Protein AF-A0A7W1SUH1-F1 (afdb_monomer_lite)

Sequence (172 aa):
MPLPRGSAPAVRHAVAVSPHLDDAVFSAGATIGGLVAAGWRVRVVTCFTLSVADPSPFALSTQLDKGLPADVDYLALRRREDTAALAVLGAEPVHLPLPEAPHRGYTSAPDLFAGVHDDDRIVDDLRAALAPHLAGADVVLAPQAIGDHADHRVAVDAVAALAPEALWWRDT

Structure (mmCIF, N/CA/C/O backbone):
data_AF-A0A7W1SUH1-F1
#
_entry.id   AF-A0A7W1SUH1-F1
#
loop_
_atom_site.group_PDB
_atom_site.id
_atom_site.type_symbol
_atom_site.label_atom_id
_atom_site.label_alt_id
_atom_site.label_comp_id
_atom_site.label_asym_id
_atom_site.label_entity_id
_atom_site.label_seq_id
_atom_site.pdbx_PDB_ins_code
_atom_site.Cartn_x
_atom_site.Cartn_y
_atom_site.Cartn_z
_atom_site.occupancy
_atom_site.B_iso_or_equiv
_atom_site.auth_seq_id
_atom_site.auth_comp_id
_atom_site.auth_asym_id
_atom_site.auth_atom_id
_atom_site.pdbx_PDB_model_num
ATOM 1 N N . MET A 1 1 ? -24.800 -3.879 48.501 1.00 55.06 1 MET A N 1
ATOM 2 C CA . MET A 1 1 ? -25.068 -4.240 47.093 1.00 55.06 1 MET A CA 1
ATOM 3 C C . MET A 1 1 ? -23.838 -3.853 46.282 1.00 55.06 1 MET A C 1
ATOM 5 O O . MET A 1 1 ? -23.512 -2.672 46.297 1.00 55.06 1 MET A O 1
ATOM 9 N N . PRO A 1 2 ? -23.084 -4.790 45.685 1.00 53.59 2 PRO A N 1
ATOM 10 C CA . PRO A 1 2 ? -21.945 -4.423 44.854 1.00 53.59 2 PRO A CA 1
ATOM 11 C C . PRO A 1 2 ? -22.453 -3.852 43.525 1.00 53.59 2 PRO A C 1
ATOM 13 O O . PRO A 1 2 ? -23.371 -4.411 42.926 1.00 53.59 2 PRO A O 1
ATOM 16 N N . LEU A 1 3 ? -21.880 -2.729 43.089 1.00 48.78 3 LEU A N 1
ATOM 17 C CA . LEU A 1 3 ? -22.172 -2.140 41.782 1.00 48.78 3 LEU A CA 1
ATOM 18 C C . LEU A 1 3 ? -21.715 -3.103 40.671 1.00 48.78 3 LEU A C 1
ATOM 20 O O . LEU A 1 3 ? -20.634 -3.691 40.798 1.00 48.78 3 LEU A O 1
ATOM 24 N N . PRO A 1 4 ? -22.498 -3.274 39.592 1.00 58.03 4 PRO A N 1
ATOM 25 C CA . PRO A 1 4 ? -22.065 -4.060 38.447 1.00 58.03 4 PRO A CA 1
ATOM 26 C C . PRO A 1 4 ? -20.795 -3.430 37.871 1.00 58.03 4 PRO A C 1
ATOM 28 O O . PRO A 1 4 ? -20.752 -2.234 37.580 1.00 58.03 4 PRO A O 1
ATOM 31 N N . ARG A 1 5 ? -19.740 -4.238 37.729 1.00 58.44 5 ARG A N 1
ATOM 32 C CA . ARG A 1 5 ? -18.546 -3.840 36.984 1.00 58.44 5 ARG A CA 1
ATOM 33 C C . ARG A 1 5 ? -18.982 -3.658 35.532 1.00 58.44 5 ARG A C 1
ATOM 35 O O . ARG A 1 5 ? -19.290 -4.647 34.871 1.00 58.44 5 ARG A O 1
ATOM 42 N N . GLY A 1 6 ? -19.072 -2.412 35.069 1.00 54.72 6 GLY A N 1
ATOM 43 C CA . GLY A 1 6 ? -19.291 -2.126 33.654 1.00 54.72 6 GLY A CA 1
ATOM 44 C C . GLY A 1 6 ? -18.227 -2.845 32.828 1.00 54.72 6 GLY A C 1
ATOM 45 O O . GLY A 1 6 ? -17.054 -2.851 33.208 1.00 54.72 6 GLY A O 1
ATOM 46 N N . SER A 1 7 ? -18.637 -3.502 31.743 1.00 64.06 7 SER A N 1
ATOM 47 C CA . SER A 1 7 ? -17.701 -4.081 30.780 1.00 64.06 7 SER A CA 1
ATOM 48 C C . SER A 1 7 ? -16.744 -2.989 30.313 1.00 64.06 7 SER A C 1
ATOM 50 O O . SER A 1 7 ? -17.197 -1.893 29.974 1.00 64.06 7 SER A O 1
ATOM 52 N N . ALA A 1 8 ? -15.440 -3.273 30.291 1.00 62.19 8 ALA A N 1
ATOM 53 C CA . ALA A 1 8 ? -14.484 -2.372 29.661 1.00 62.19 8 ALA A CA 1
ATOM 54 C C . ALA A 1 8 ? -14.965 -2.061 28.228 1.00 62.19 8 ALA A C 1
ATOM 56 O O . ALA A 1 8 ? -15.485 -2.968 27.568 1.00 62.19 8 ALA A O 1
ATOM 57 N N . PRO A 1 9 ? -14.859 -0.806 27.758 1.00 65.81 9 PRO A N 1
ATOM 58 C CA . PRO A 1 9 ? -15.251 -0.476 26.395 1.00 65.81 9 PRO A CA 1
ATOM 59 C C . PRO A 1 9 ? -14.481 -1.367 25.414 1.00 65.81 9 PRO A C 1
ATOM 61 O O . PRO A 1 9 ? -13.294 -1.634 25.611 1.00 65.81 9 PRO A O 1
ATOM 64 N N . ALA A 1 10 ? -15.173 -1.855 24.381 1.00 83.00 10 ALA A N 1
ATOM 65 C CA . ALA A 1 10 ? -14.541 -2.637 23.327 1.00 83.00 10 ALA A CA 1
ATOM 66 C C . ALA A 1 10 ? -13.416 -1.811 22.685 1.00 83.00 10 ALA A C 1
ATOM 68 O O . ALA A 1 10 ? -13.592 -0.623 22.402 1.00 83.00 10 ALA A O 1
ATOM 69 N N . VAL A 1 11 ? -12.253 -2.437 22.498 1.00 90.94 11 VAL A N 1
ATOM 70 C CA . VAL A 1 11 ? -11.114 -1.804 21.829 1.00 90.94 11 VAL A CA 1
ATOM 71 C C . VAL A 1 11 ? -11.496 -1.559 20.375 1.00 90.94 11 VAL A C 1
ATOM 73 O O . VAL A 1 11 ? -11.953 -2.482 19.706 1.00 90.94 11 VAL A O 1
ATOM 76 N N . ARG A 1 12 ? -11.312 -0.322 19.910 1.00 97.44 12 ARG A N 1
ATOM 77 C CA . ARG A 1 12 ? -11.598 0.057 18.526 1.00 97.44 12 ARG A CA 1
ATOM 78 C C . ARG A 1 12 ? -10.426 -0.268 17.612 1.00 97.44 12 ARG A C 1
ATOM 80 O O . ARG A 1 12 ? -9.265 -0.180 18.028 1.00 97.44 12 ARG A O 1
ATOM 87 N N . HIS A 1 13 ? -10.737 -0.616 16.373 1.00 97.88 13 HIS A N 1
ATOM 88 C CA . HIS A 1 13 ? -9.787 -1.036 15.356 1.00 97.88 13 HIS A CA 1
ATOM 89 C C . HIS A 1 13 ? -9.799 -0.064 14.177 1.00 97.88 13 HIS A C 1
ATOM 91 O O . HIS A 1 13 ? -10.841 0.174 13.568 1.00 97.88 13 HIS A O 1
ATOM 97 N N . ALA A 1 14 ? -8.630 0.468 13.836 1.00 98.69 14 ALA A N 1
ATOM 98 C CA . ALA A 1 14 ? -8.432 1.226 12.609 1.00 98.69 14 ALA A CA 1
ATOM 99 C C . ALA A 1 14 ? -7.462 0.491 11.684 1.00 98.69 14 ALA A C 1
ATOM 101 O O . ALA A 1 14 ? -6.480 -0.100 12.143 1.00 98.69 1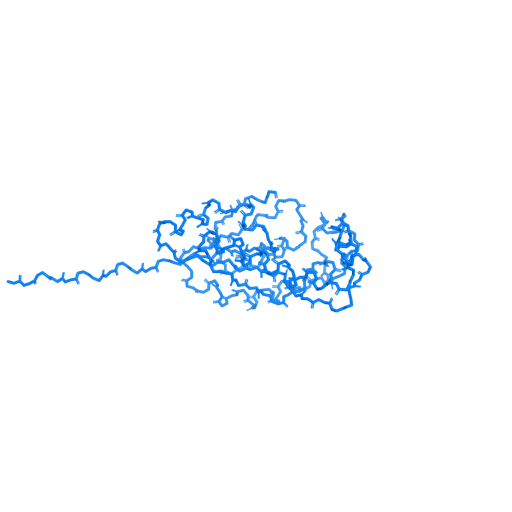4 ALA A O 1
ATOM 102 N N . VAL A 1 15 ? -7.724 0.554 10.383 1.00 98.88 15 VAL A N 1
ATOM 103 C CA . VAL A 1 15 ? -6.842 0.001 9.354 1.00 98.88 15 VAL A CA 1
ATOM 104 C C . VAL A 1 15 ? -6.475 1.104 8.376 1.00 98.88 15 VAL A C 1
ATOM 106 O O . VAL A 1 15 ? -7.357 1.695 7.764 1.00 98.88 15 VAL A O 1
ATOM 109 N N . ALA A 1 16 ? -5.186 1.389 8.231 1.00 98.88 16 ALA A N 1
ATOM 110 C CA . ALA A 1 16 ? -4.673 2.244 7.169 1.00 98.88 16 ALA A CA 1
ATOM 111 C C . ALA A 1 16 ? -4.172 1.378 6.012 1.00 98.88 16 ALA A C 1
ATOM 113 O O . ALA A 1 16 ? -3.406 0.442 6.234 1.00 98.88 16 ALA A O 1
ATOM 114 N N . VAL A 1 17 ? -4.605 1.680 4.792 1.00 98.88 17 VAL A N 1
ATOM 115 C CA . VAL A 1 17 ? -4.187 0.977 3.574 1.00 98.88 17 VAL A CA 1
ATOM 116 C C . VAL A 1 17 ? -3.124 1.812 2.876 1.00 98.88 17 VAL A C 1
ATOM 118 O O . VAL A 1 17 ? -3.423 2.883 2.361 1.00 98.88 17 VAL A O 1
ATOM 121 N N . SER A 1 18 ? -1.884 1.334 2.890 1.00 98.88 18 SER A N 1
ATOM 122 C CA . SER A 1 18 ? -0.728 2.001 2.281 1.00 98.88 18 SER A CA 1
ATOM 123 C C . SER A 1 18 ? -0.429 1.358 0.924 1.00 98.88 18 SER A C 1
ATOM 125 O O . SER A 1 18 ? -0.313 0.131 0.881 1.00 98.88 18 SER A O 1
ATOM 127 N N . PRO A 1 19 ? -0.302 2.100 -0.188 1.00 98.69 19 PRO A N 1
ATOM 128 C CA . PRO A 1 19 ? 0.189 1.525 -1.441 1.00 98.69 19 PRO A CA 1
ATOM 129 C C . PRO A 1 19 ? 1.605 0.952 -1.273 1.00 98.69 19 PRO A C 1
ATOM 131 O O . PRO A 1 19 ? 1.801 -0.257 -1.444 1.00 98.69 19 PRO A O 1
ATOM 134 N N . HIS A 1 20 ? 2.549 1.782 -0.828 1.00 98.75 20 HIS A N 1
ATOM 135 C CA . HIS A 1 20 ? 3.962 1.459 -0.641 1.00 98.75 20 HIS A CA 1
ATOM 136 C C . HIS A 1 20 ? 4.420 1.605 0.819 1.00 98.75 20 HIS A C 1
ATOM 138 O O . HIS A 1 20 ? 3.661 1.983 1.718 1.00 98.75 20 HIS A O 1
ATOM 144 N N . LEU A 1 21 ? 5.669 1.201 1.065 1.00 98.69 21 LEU A N 1
ATOM 145 C CA . LEU A 1 21 ? 6.319 1.066 2.378 1.00 98.69 21 LEU A CA 1
ATOM 146 C C . LEU A 1 21 ? 6.796 2.420 2.942 1.00 98.69 21 LEU A C 1
ATOM 148 O O . LEU A 1 21 ? 7.974 2.583 3.257 1.00 98.69 21 LEU A O 1
ATOM 152 N N . ASP A 1 22 ? 5.892 3.396 2.997 1.00 98.12 22 ASP A N 1
ATOM 153 C CA . ASP A 1 22 ? 6.137 4.785 3.419 1.00 98.12 22 ASP A CA 1
ATOM 154 C C . ASP A 1 22 ? 4.849 5.631 3.408 1.00 98.12 22 ASP A C 1
ATOM 156 O O . ASP A 1 22 ? 4.628 6.407 4.343 1.00 98.12 22 ASP A O 1
ATOM 160 N N . ASP A 1 23 ? 3.983 5.464 2.402 1.00 98.69 23 ASP A N 1
ATOM 161 C CA . ASP A 1 23 ? 2.860 6.380 2.125 1.00 98.69 23 ASP A CA 1
ATOM 162 C C . ASP A 1 23 ? 1.970 6.694 3.327 1.00 98.69 23 ASP A C 1
ATOM 164 O O . ASP A 1 23 ? 1.689 7.862 3.609 1.00 98.69 23 ASP A O 1
ATOM 168 N N . ALA A 1 24 ? 1.511 5.674 4.059 1.00 98.56 24 ALA A N 1
ATOM 169 C CA . ALA A 1 24 ? 0.642 5.880 5.214 1.00 98.56 24 ALA A CA 1
ATOM 170 C C . ALA A 1 24 ? 1.356 6.644 6.339 1.00 98.56 24 ALA A C 1
ATOM 172 O O . ALA A 1 24 ? 0.738 7.462 7.022 1.00 98.56 24 ALA A O 1
ATOM 173 N N . VAL A 1 25 ? 2.658 6.415 6.529 1.00 98.25 25 VAL A N 1
ATOM 174 C CA . VAL A 1 25 ? 3.451 7.123 7.542 1.00 98.25 25 VAL A CA 1
ATOM 175 C C . VAL A 1 25 ? 3.668 8.577 7.125 1.00 98.25 25 VAL A C 1
ATOM 177 O O . VAL A 1 25 ? 3.460 9.471 7.948 1.00 98.25 25 VAL A O 1
ATOM 180 N N . PHE A 1 26 ? 4.025 8.835 5.865 1.00 97.75 26 PHE A N 1
ATOM 181 C CA . PHE A 1 26 ? 4.253 10.193 5.360 1.00 97.75 26 PHE A CA 1
ATOM 182 C C . PHE A 1 26 ? 2.966 11.016 5.284 1.00 97.75 26 PHE A C 1
ATOM 184 O O . PHE A 1 26 ? 2.945 12.168 5.719 1.00 97.75 26 PHE A O 1
ATOM 191 N N . SER A 1 27 ? 1.873 10.401 4.837 1.00 97.94 27 SER A N 1
ATOM 192 C CA . SER A 1 27 ? 0.609 11.101 4.595 1.00 97.94 27 SER A CA 1
ATOM 193 C C . SER A 1 27 ? -0.278 11.183 5.839 1.00 97.94 27 SER A C 1
ATOM 195 O O . SER A 1 27 ? -0.966 12.180 6.067 1.00 97.94 27 SER A O 1
ATOM 197 N N . ALA A 1 28 ? -0.291 10.130 6.663 1.00 97.94 28 ALA A N 1
ATOM 198 C CA . ALA A 1 28 ? -1.246 9.962 7.758 1.00 97.94 28 ALA A CA 1
ATOM 199 C C . ALA A 1 28 ? -0.601 9.588 9.104 1.00 97.94 28 ALA A C 1
ATOM 201 O O . ALA A 1 28 ? -1.324 9.302 10.063 1.00 97.94 28 ALA A O 1
ATOM 202 N N . GLY A 1 29 ? 0.731 9.645 9.233 1.00 98.00 29 GLY A N 1
ATOM 203 C CA . GLY A 1 29 ? 1.450 9.226 10.442 1.00 98.00 29 GLY A CA 1
ATOM 204 C C . GLY A 1 29 ? 0.984 9.930 11.721 1.00 98.00 29 GLY A C 1
ATOM 205 O O . GLY A 1 29 ? 0.829 9.287 12.758 1.00 98.00 29 GLY A O 1
ATOM 206 N N . ALA A 1 30 ? 0.668 11.228 11.648 1.00 97.88 30 ALA A N 1
ATOM 207 C CA . ALA A 1 30 ? 0.121 11.975 12.785 1.00 97.88 30 ALA A CA 1
ATOM 208 C C . ALA A 1 30 ? -1.273 11.474 13.207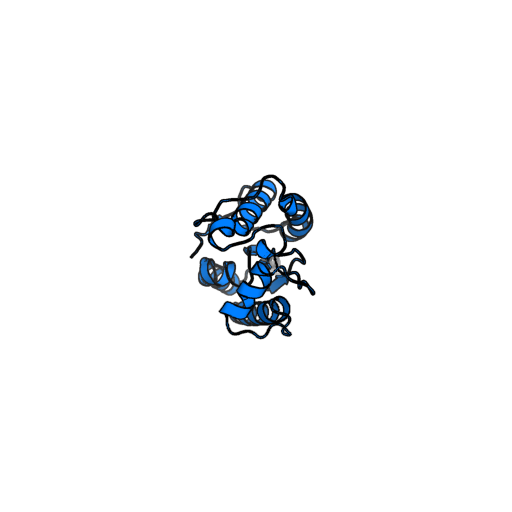 1.00 97.88 30 ALA A C 1
ATOM 210 O O . ALA A 1 30 ? -1.547 11.338 14.399 1.00 97.88 30 ALA A O 1
ATOM 211 N N . THR A 1 31 ? -2.144 11.156 12.244 1.00 98.38 31 THR A N 1
ATOM 212 C CA . THR A 1 31 ? -3.472 10.584 12.511 1.00 98.38 31 THR A CA 1
ATOM 213 C C . THR A 1 31 ? -3.350 9.173 13.087 1.00 98.38 31 THR A C 1
ATOM 215 O O . THR A 1 31 ? -4.004 8.867 14.083 1.00 98.38 31 THR A O 1
ATOM 218 N N . ILE A 1 32 ? -2.476 8.336 12.518 1.00 98.62 32 ILE A N 1
ATOM 219 C CA . ILE A 1 32 ? -2.176 6.984 13.014 1.00 98.62 32 ILE A CA 1
ATOM 220 C C . ILE A 1 32 ? -1.689 7.048 14.467 1.00 98.62 32 ILE A C 1
ATOM 222 O O . ILE A 1 32 ? -2.281 6.414 15.341 1.00 98.62 32 ILE A O 1
ATOM 226 N N . GLY A 1 33 ? -0.675 7.871 14.751 1.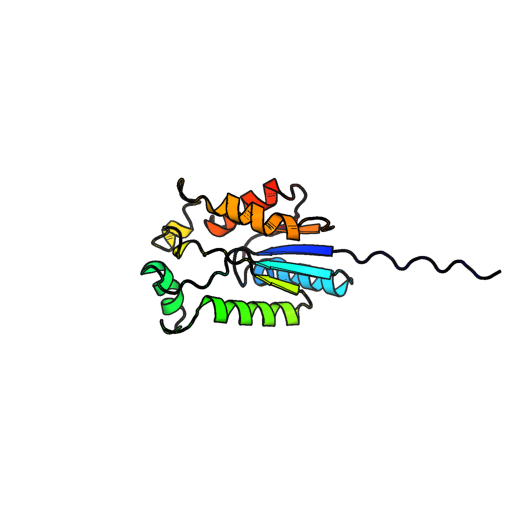00 98.56 33 GLY A N 1
ATOM 227 C CA . GLY A 1 33 ? -0.153 8.059 16.105 1.00 98.56 33 GLY A CA 1
ATOM 228 C C . GLY A 1 33 ? -1.198 8.621 17.074 1.00 98.56 33 GLY A C 1
ATOM 229 O O . GLY A 1 33 ? -1.269 8.193 18.225 1.00 98.56 33 GLY A O 1
ATOM 230 N N . GLY A 1 34 ? -2.067 9.525 16.611 1.00 98.56 34 GLY A N 1
ATOM 231 C CA . GLY A 1 34 ? -3.183 10.053 17.398 1.00 98.56 34 GLY A CA 1
ATOM 232 C C . GLY A 1 34 ? -4.215 8.986 17.781 1.00 98.56 34 GLY A C 1
ATOM 233 O O . GLY A 1 34 ? -4.663 8.952 18.928 1.00 98.56 34 GLY A O 1
ATOM 234 N N . LEU A 1 35 ? -4.561 8.081 16.859 1.00 98.50 35 LEU A N 1
ATOM 235 C CA . LEU A 1 35 ? -5.460 6.953 17.131 1.00 98.50 35 LEU A CA 1
ATOM 236 C C . LEU A 1 35 ? -4.845 5.978 18.141 1.00 98.50 35 LEU A C 1
ATOM 238 O O . LEU A 1 35 ? -5.512 5.596 19.106 1.00 98.50 35 LEU A O 1
ATOM 242 N N . VAL A 1 36 ? -3.565 5.631 17.968 1.00 98.50 36 VAL A N 1
ATOM 243 C CA . VAL A 1 36 ? -2.827 4.789 18.922 1.00 98.50 36 VAL A CA 1
ATOM 244 C C . VAL A 1 36 ? -2.803 5.435 20.310 1.00 98.50 36 VAL A C 1
ATOM 246 O O . VAL A 1 36 ? -3.155 4.790 21.298 1.00 98.50 36 VAL A O 1
ATOM 249 N N . ALA A 1 37 ? -2.477 6.728 20.401 1.00 98.25 37 ALA A N 1
ATOM 250 C CA . ALA A 1 37 ? -2.470 7.470 21.664 1.00 98.25 37 ALA A CA 1
ATOM 251 C C . ALA A 1 37 ? -3.859 7.539 22.327 1.00 98.25 37 ALA A C 1
ATOM 253 O O . ALA A 1 37 ? -3.963 7.585 23.553 1.00 98.25 37 ALA A O 1
ATOM 254 N N . ALA A 1 38 ? -4.931 7.497 21.532 1.00 97.88 38 ALA A N 1
ATOM 255 C CA . ALA A 1 38 ? -6.310 7.420 22.006 1.00 97.88 38 ALA A CA 1
ATOM 256 C C . ALA A 1 38 ? -6.758 5.993 22.397 1.00 97.88 38 ALA A C 1
ATOM 258 O O . ALA A 1 38 ? -7.924 5.794 22.741 1.00 97.88 38 ALA A O 1
ATOM 259 N N . GLY A 1 39 ? -5.864 4.999 22.356 1.00 97.62 39 GLY A N 1
ATOM 260 C CA . GLY A 1 39 ? -6.134 3.620 22.770 1.00 97.62 39 GLY A CA 1
ATOM 261 C C . GLY A 1 39 ? -6.755 2.728 21.690 1.00 97.62 39 GLY A C 1
ATOM 262 O O . GLY A 1 39 ? -7.262 1.652 22.015 1.00 97.62 39 GLY A O 1
ATOM 263 N N . TRP A 1 40 ? -6.735 3.148 20.423 1.00 98.25 40 TRP A N 1
ATOM 264 C CA . TRP A 1 40 ? -7.133 2.294 19.302 1.00 98.25 40 TRP A CA 1
ATOM 265 C C . TRP A 1 40 ? -6.020 1.299 18.976 1.00 98.25 40 TRP A C 1
ATOM 267 O O . TRP A 1 40 ? -4.838 1.611 19.116 1.00 98.25 40 TRP A O 1
ATOM 277 N N . ARG A 1 41 ? -6.383 0.115 18.471 1.00 98.31 41 ARG A N 1
ATOM 278 C CA . ARG A 1 41 ? -5.412 -0.724 17.754 1.00 98.31 41 ARG A CA 1
ATOM 279 C C . ARG A 1 41 ? -5.417 -0.305 16.299 1.00 98.31 41 ARG A C 1
ATOM 281 O O . ARG A 1 41 ? -6.464 -0.336 15.653 1.00 98.31 41 ARG A O 1
ATOM 288 N N . VAL A 1 42 ? -4.248 0.075 15.805 1.00 98.81 42 VAL A N 1
ATOM 289 C CA . VAL A 1 42 ? -4.076 0.511 14.425 1.00 98.81 42 VAL A CA 1
ATOM 290 C C . VAL A 1 42 ? -3.192 -0.484 13.700 1.00 98.81 42 VAL A C 1
ATOM 292 O O . VAL A 1 42 ? -2.107 -0.818 14.177 1.00 98.81 42 VAL A O 1
ATOM 295 N N . ARG A 1 43 ? -3.662 -0.940 12.544 1.00 98.75 43 ARG A N 1
ATOM 296 C CA . ARG A 1 43 ? -2.889 -1.742 11.603 1.00 98.75 43 ARG A CA 1
ATOM 297 C C . ARG A 1 43 ? -2.629 -0.931 10.346 1.00 98.75 43 ARG A C 1
ATOM 299 O O . ARG A 1 43 ? -3.536 -0.257 9.863 1.00 98.75 43 ARG A O 1
ATOM 306 N N . VAL A 1 44 ? -1.426 -1.031 9.804 1.00 98.94 44 VAL A N 1
ATOM 307 C CA . VAL A 1 44 ? -1.090 -0.500 8.483 1.00 98.94 44 VAL A CA 1
ATOM 308 C C . VAL A 1 44 ? -0.874 -1.681 7.551 1.00 98.94 44 VAL A C 1
ATOM 310 O O . VAL A 1 44 ? 0.024 -2.489 7.767 1.00 98.94 44 VAL A O 1
ATOM 313 N N . VAL A 1 45 ? -1.759 -1.821 6.567 1.00 98.94 45 VAL A N 1
ATOM 314 C CA . VAL A 1 45 ? -1.700 -2.867 5.545 1.00 98.94 45 VAL A CA 1
ATOM 315 C C . VAL A 1 45 ? -1.069 -2.261 4.301 1.00 98.94 45 VAL A C 1
ATOM 317 O O . VAL A 1 45 ? -1.696 -1.442 3.630 1.00 98.94 45 VAL A O 1
ATOM 320 N N . THR A 1 46 ? 0.163 -2.657 4.004 1.00 98.94 46 THR A N 1
ATOM 321 C CA . THR A 1 46 ? 0.918 -2.175 2.848 1.00 98.94 46 THR A CA 1
ATOM 322 C C . THR A 1 46 ? 0.759 -3.130 1.673 1.00 98.94 46 THR A C 1
ATOM 324 O O . THR A 1 46 ? 1.003 -4.330 1.810 1.00 98.94 46 THR A O 1
ATOM 327 N N . CYS A 1 47 ? 0.320 -2.603 0.531 1.00 98.88 47 CYS A N 1
ATOM 328 C CA . CYS A 1 47 ? -0.228 -3.379 -0.578 1.00 98.88 47 CYS A CA 1
ATOM 329 C C . CYS A 1 47 ? 0.846 -4.053 -1.432 1.00 98.88 47 CYS A C 1
ATOM 331 O O . CYS A 1 47 ? 0.752 -5.250 -1.699 1.00 98.88 47 CYS A O 1
ATOM 333 N N . PHE A 1 48 ? 1.858 -3.302 -1.862 1.00 98.81 48 PHE A N 1
ATOM 334 C CA . PHE A 1 48 ? 2.821 -3.768 -2.857 1.00 98.81 48 PHE A CA 1
ATOM 335 C C . PHE A 1 48 ? 4.198 -3.944 -2.223 1.00 98.81 48 PHE A C 1
ATOM 337 O O . PHE A 1 48 ? 4.980 -3.004 -2.118 1.00 98.81 48 PHE A O 1
ATOM 344 N N . THR A 1 49 ? 4.477 -5.152 -1.726 1.00 98.75 49 THR A N 1
ATOM 345 C CA . THR A 1 49 ? 5.698 -5.430 -0.952 1.00 98.75 49 THR A CA 1
ATOM 346 C C . THR A 1 49 ? 6.477 -6.658 -1.418 1.00 98.75 49 THR A C 1
ATOM 348 O O . THR A 1 49 ? 7.423 -7.058 -0.742 1.00 98.75 49 THR A O 1
ATOM 351 N N . LEU A 1 50 ? 6.104 -7.292 -2.533 1.00 98.44 50 LEU A N 1
ATOM 352 C CA . LEU A 1 50 ? 6.736 -8.531 -2.997 1.00 98.44 50 LEU A CA 1
ATOM 353 C C . LEU A 1 50 ? 8.192 -8.316 -3.439 1.00 98.44 50 LEU A C 1
ATOM 355 O O . LEU A 1 50 ? 8.474 -7.481 -4.291 1.00 98.44 50 LEU A O 1
ATOM 359 N N . SER A 1 51 ? 9.105 -9.143 -2.926 1.00 97.69 51 SER A N 1
ATOM 360 C CA . SER A 1 51 ? 10.473 -9.241 -3.448 1.00 97.69 51 SER A CA 1
ATOM 361 C C . SER A 1 51 ? 10.485 -10.032 -4.765 1.00 97.69 51 SER A C 1
ATOM 363 O O . SER A 1 51 ? 9.996 -11.162 -4.810 1.00 97.69 51 SER A O 1
ATOM 365 N N . VAL A 1 52 ? 11.066 -9.462 -5.824 1.00 95.69 52 VAL A N 1
ATOM 366 C CA . VAL A 1 52 ? 11.165 -10.074 -7.162 1.00 95.69 52 VAL A CA 1
ATOM 367 C C . VAL A 1 52 ? 12.639 -10.305 -7.500 1.00 95.69 52 VAL A C 1
ATOM 369 O O . VAL A 1 52 ? 13.410 -9.353 -7.545 1.00 95.69 52 VAL A O 1
ATOM 372 N N . ALA A 1 53 ? 13.031 -11.566 -7.719 1.00 90.50 53 ALA A N 1
ATOM 373 C CA . ALA A 1 53 ? 14.436 -11.967 -7.873 1.00 90.50 53 ALA A CA 1
ATOM 374 C C . ALA A 1 53 ? 15.104 -11.445 -9.161 1.00 90.50 53 ALA A C 1
ATOM 376 O O . ALA A 1 53 ? 16.301 -11.180 -9.153 1.00 90.50 53 ALA A O 1
ATOM 377 N N . ASP A 1 54 ? 14.323 -11.248 -10.227 1.00 90.56 54 ASP A N 1
ATOM 378 C CA . ASP A 1 54 ? 14.802 -10.796 -11.536 1.00 90.56 54 ASP A CA 1
ATOM 379 C C . ASP A 1 54 ? 14.005 -9.555 -11.987 1.00 90.56 54 ASP A C 1
ATOM 381 O O . ASP A 1 54 ? 13.057 -9.666 -12.773 1.00 90.56 54 ASP A O 1
ATOM 385 N N . PRO A 1 55 ? 14.311 -8.361 -11.444 1.00 93.94 55 PRO A N 1
ATOM 386 C CA . PRO A 1 55 ? 13.605 -7.137 -11.802 1.00 93.94 55 PRO A CA 1
ATOM 387 C C . PRO A 1 55 ? 13.799 -6.768 -13.280 1.00 93.94 55 PRO A C 1
ATOM 389 O O . PRO A 1 55 ? 14.868 -6.962 -13.863 1.00 93.94 55 PRO A O 1
ATOM 392 N N . SER A 1 56 ? 12.773 -6.152 -13.876 1.00 92.94 56 SER A N 1
ATOM 393 C CA . SER A 1 56 ? 12.908 -5.474 -15.171 1.00 92.94 56 SER A CA 1
ATOM 394 C C . SER A 1 56 ? 13.980 -4.370 -15.085 1.00 92.94 56 SER A C 1
ATOM 396 O O . SER A 1 56 ? 14.251 -3.872 -13.989 1.00 92.94 56 SER A O 1
ATOM 398 N N . PRO A 1 57 ? 14.579 -3.921 -16.207 1.00 95.69 57 PRO A N 1
ATOM 399 C CA . PRO A 1 57 ? 15.576 -2.850 -16.169 1.00 95.69 57 PRO A CA 1
ATOM 400 C C . PRO A 1 57 ? 15.088 -1.580 -15.464 1.00 95.69 57 PRO A C 1
ATOM 402 O O . PRO A 1 57 ? 15.851 -0.964 -14.724 1.00 95.69 57 PRO A O 1
ATOM 405 N N . PHE A 1 58 ? 13.816 -1.216 -15.654 1.00 97.25 58 PHE A N 1
ATOM 406 C CA . PHE A 1 58 ? 13.222 -0.072 -14.967 1.00 97.25 58 PHE A CA 1
ATOM 407 C C . PHE A 1 58 ? 12.986 -0.350 -13.478 1.00 97.25 58 PHE A C 1
ATOM 409 O O . PHE A 1 58 ? 13.356 0.471 -12.646 1.00 97.25 58 PHE A O 1
ATOM 416 N N . ALA A 1 59 ? 12.453 -1.520 -13.109 1.00 96.44 59 ALA A N 1
ATOM 417 C CA . ALA A 1 59 ? 12.316 -1.885 -11.698 1.00 96.44 59 ALA A CA 1
ATOM 418 C C . ALA A 1 59 ? 13.667 -1.848 -10.970 1.00 96.44 59 ALA A C 1
ATOM 420 O O . ALA A 1 59 ? 13.775 -1.254 -9.898 1.00 96.44 59 ALA A O 1
ATOM 421 N N . LEU A 1 60 ? 14.717 -2.393 -11.591 1.00 96.94 60 LEU A N 1
ATOM 422 C CA . LEU A 1 60 ? 16.070 -2.356 -11.049 1.00 96.94 60 LEU A CA 1
ATOM 423 C C . LEU A 1 60 ? 16.599 -0.921 -10.942 1.00 96.94 60 LEU A C 1
ATOM 425 O O . LEU A 1 60 ? 17.231 -0.583 -9.942 1.00 96.94 60 LEU A O 1
ATOM 429 N N . SER A 1 61 ? 16.331 -0.057 -11.929 1.00 96.88 61 SER A N 1
ATOM 430 C CA . SER A 1 61 ? 16.782 1.336 -11.860 1.00 96.88 61 SER A CA 1
ATOM 431 C C . SER A 1 61 ? 16.179 2.063 -10.658 1.00 96.88 61 SER A C 1
ATOM 433 O O . SER A 1 61 ? 16.896 2.804 -9.996 1.00 96.88 61 SER A O 1
ATOM 435 N N . THR A 1 62 ? 14.923 1.775 -10.279 1.00 94.31 62 THR A N 1
ATOM 436 C CA . THR A 1 62 ? 14.310 2.390 -9.085 1.00 94.31 62 THR A CA 1
ATOM 437 C C . THR A 1 62 ? 15.088 2.117 -7.792 1.00 94.31 62 THR A C 1
ATOM 439 O O . THR A 1 62 ? 15.078 2.954 -6.888 1.00 94.31 62 THR A O 1
ATOM 442 N N . GLN A 1 63 ? 15.765 0.972 -7.693 1.00 95.69 63 GLN A N 1
ATOM 443 C CA . GLN A 1 63 ? 16.636 0.606 -6.577 1.00 95.69 63 GLN A CA 1
ATOM 444 C C . GLN A 1 63 ? 18.018 1.260 -6.715 1.00 95.69 63 GLN A C 1
ATOM 446 O O . GLN A 1 63 ? 18.511 1.872 -5.764 1.00 95.69 63 GLN A O 1
ATOM 451 N N . LEU A 1 64 ? 18.626 1.172 -7.901 1.00 96.88 64 LEU A N 1
ATOM 452 C CA . LEU A 1 64 ? 19.960 1.720 -8.174 1.00 96.88 64 LEU A CA 1
ATOM 453 C C . LEU A 1 64 ? 20.014 3.244 -8.002 1.00 96.88 64 LEU A C 1
ATOM 455 O O . LEU A 1 64 ? 20.973 3.757 -7.426 1.00 96.88 64 LEU A O 1
ATOM 459 N N . ASP A 1 65 ? 18.971 3.962 -8.424 1.00 96.12 65 ASP A N 1
ATOM 460 C CA . ASP A 1 65 ? 18.863 5.422 -8.303 1.00 96.12 65 ASP A CA 1
ATOM 461 C C . ASP A 1 65 ? 18.840 5.883 -6.834 1.00 96.12 65 ASP A C 1
ATOM 463 O O . ASP A 1 65 ? 19.203 7.017 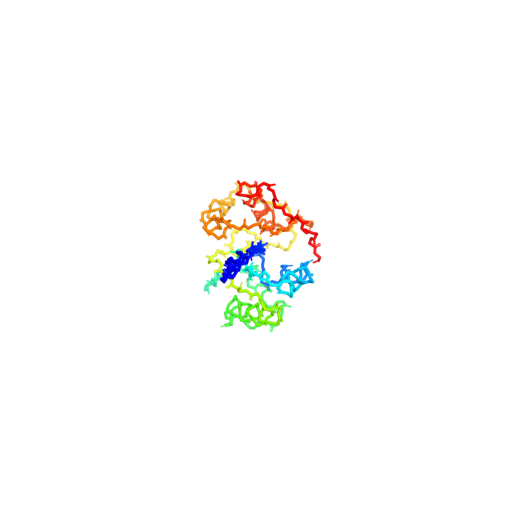-6.521 1.00 96.12 65 ASP A O 1
ATOM 467 N N . LYS A 1 66 ? 18.474 4.983 -5.909 1.00 93.31 66 LYS A N 1
ATOM 468 C CA . LYS A 1 66 ? 18.522 5.199 -4.453 1.00 93.31 66 LYS A CA 1
ATOM 469 C C . LYS A 1 66 ? 19.881 4.834 -3.842 1.00 93.31 66 LYS A C 1
ATOM 471 O O . LYS A 1 66 ? 20.032 4.841 -2.623 1.00 93.31 66 LYS A O 1
ATOM 476 N N . GLY A 1 67 ? 20.872 4.502 -4.670 1.00 96.25 67 GLY A N 1
ATOM 477 C CA . GLY A 1 67 ? 22.212 4.100 -4.243 1.00 96.25 67 GLY A CA 1
ATOM 478 C C . GLY A 1 67 ? 22.283 2.688 -3.659 1.00 96.25 67 GLY A C 1
ATOM 479 O O . GLY A 1 67 ? 23.274 2.354 -3.008 1.00 96.25 67 GLY A O 1
ATOM 480 N N . LEU A 1 68 ? 21.254 1.861 -3.866 1.00 96.25 68 LEU A N 1
ATOM 481 C CA . LEU A 1 68 ? 21.220 0.488 -3.372 1.00 96.25 68 LEU A CA 1
ATOM 482 C C . LEU A 1 68 ? 21.810 -0.473 -4.418 1.00 96.25 68 LEU A C 1
ATOM 484 O O . LEU A 1 68 ? 21.360 -0.463 -5.562 1.00 96.25 68 LEU A O 1
ATOM 488 N N . PRO A 1 69 ? 22.790 -1.320 -4.054 1.00 96.00 69 PRO A N 1
ATOM 489 C CA . PRO A 1 69 ? 23.359 -2.324 -4.956 1.00 96.00 69 PRO A CA 1
ATOM 490 C C . PRO A 1 69 ? 22.320 -3.333 -5.453 1.00 96.00 69 PRO A C 1
ATOM 492 O O . PRO A 1 69 ? 21.412 -3.679 -4.706 1.00 96.00 69 PRO A O 1
ATOM 495 N N . ALA A 1 70 ? 22.478 -3.841 -6.680 1.00 94.88 70 ALA A N 1
ATOM 496 C CA . ALA A 1 70 ? 21.528 -4.758 -7.328 1.00 94.88 70 ALA A CA 1
ATOM 497 C C . ALA A 1 70 ? 21.332 -6.108 -6.607 1.00 94.88 70 ALA A C 1
ATOM 499 O O . ALA A 1 70 ? 20.311 -6.756 -6.794 1.00 94.88 70 ALA A O 1
ATOM 500 N N . ASP A 1 71 ? 22.303 -6.545 -5.805 1.00 94.56 71 ASP A N 1
ATOM 501 C CA . ASP A 1 71 ? 22.260 -7.798 -5.042 1.00 94.56 71 ASP A CA 1
ATOM 502 C C . ASP A 1 71 ? 21.490 -7.678 -3.715 1.00 94.56 71 ASP A C 1
ATOM 504 O O . ASP A 1 71 ? 21.267 -8.676 -3.026 1.00 94.56 71 ASP A O 1
ATOM 508 N N . VAL A 1 72 ? 21.055 -6.469 -3.350 1.00 95.19 72 VAL A N 1
ATOM 509 C CA . VAL A 1 72 ? 20.192 -6.239 -2.191 1.00 95.19 72 VAL A CA 1
ATOM 510 C C . VAL A 1 72 ? 18.745 -6.573 -2.544 1.00 95.19 72 VAL A C 1
ATOM 512 O O . VAL A 1 72 ? 18.199 -6.065 -3.520 1.00 95.19 72 VAL A O 1
ATOM 515 N N . ASP A 1 73 ? 18.081 -7.351 -1.685 1.00 96.31 73 ASP A N 1
ATOM 516 C CA . ASP A 1 73 ? 16.621 -7.475 -1.700 1.00 96.31 73 ASP A CA 1
ATOM 517 C C . ASP A 1 73 ? 15.997 -6.150 -1.232 1.00 96.31 73 ASP A C 1
ATOM 519 O O . ASP A 1 73 ? 15.845 -5.882 -0.033 1.00 96.31 73 ASP A O 1
ATOM 523 N N . TYR A 1 74 ? 15.691 -5.297 -2.208 1.00 95.62 74 TYR A N 1
ATOM 524 C CA . TYR A 1 74 ? 15.192 -3.943 -2.000 1.00 95.62 74 TYR A CA 1
ATOM 525 C C . TYR A 1 74 ? 13.907 -3.902 -1.174 1.00 95.62 74 TYR A C 1
ATOM 527 O O . TYR A 1 74 ? 13.804 -3.120 -0.225 1.00 95.62 74 TYR A O 1
ATOM 535 N N . LEU A 1 75 ? 12.954 -4.790 -1.463 1.00 97.69 75 LEU A N 1
ATOM 536 C CA . LEU A 1 75 ? 11.693 -4.826 -0.730 1.00 97.69 75 LEU A CA 1
ATOM 537 C C . LEU A 1 75 ? 11.878 -5.415 0.674 1.00 97.69 75 LEU A C 1
ATOM 539 O O . LEU A 1 75 ? 11.237 -4.941 1.609 1.00 97.69 75 LEU A O 1
ATOM 543 N N . ALA A 1 76 ? 12.789 -6.372 0.889 1.00 98.19 76 ALA A N 1
ATOM 544 C CA . ALA A 1 76 ? 13.110 -6.820 2.248 1.00 98.19 76 ALA A CA 1
ATOM 545 C C . ALA A 1 76 ? 13.745 -5.717 3.099 1.00 98.19 76 ALA A C 1
ATOM 547 O O . ALA A 1 76 ? 13.471 -5.637 4.300 1.00 98.19 76 ALA A O 1
ATOM 548 N N . LEU A 1 77 ? 14.581 -4.862 2.504 1.00 97.88 77 LEU A N 1
ATOM 549 C CA . LEU A 1 77 ? 15.095 -3.680 3.187 1.00 97.88 77 LEU A CA 1
ATOM 550 C C . LEU A 1 77 ? 13.948 -2.741 3.583 1.00 97.88 77 LEU A C 1
ATOM 552 O O . LEU A 1 77 ? 13.799 -2.469 4.774 1.00 97.88 77 LEU A O 1
ATOM 556 N N . ARG A 1 78 ? 13.091 -2.353 2.632 1.00 98.38 78 ARG A N 1
ATOM 557 C CA . ARG A 1 78 ? 11.967 -1.438 2.895 1.00 98.38 78 ARG A CA 1
ATOM 558 C C . ARG A 1 78 ? 10.946 -1.994 3.889 1.00 98.38 78 ARG A C 1
ATOM 560 O O . ARG A 1 78 ? 10.455 -1.255 4.731 1.00 98.38 78 ARG A O 1
ATOM 567 N N . ARG A 1 79 ? 10.669 -3.306 3.889 1.00 98.81 79 ARG A N 1
ATOM 568 C CA . ARG A 1 79 ? 9.791 -3.937 4.900 1.00 98.81 79 ARG A CA 1
ATOM 569 C C . ARG A 1 79 ? 10.353 -3.800 6.317 1.00 98.81 79 ARG A C 1
ATOM 571 O O . ARG A 1 79 ? 9.590 -3.629 7.269 1.00 98.81 79 ARG A O 1
ATOM 578 N N . ARG A 1 80 ? 11.682 -3.864 6.482 1.00 98.75 80 ARG A N 1
ATOM 579 C CA . ARG A 1 80 ? 12.332 -3.622 7.784 1.00 98.75 80 ARG A CA 1
ATOM 580 C C . ARG A 1 80 ? 12.233 -2.155 8.196 1.00 98.75 80 ARG A C 1
ATOM 582 O O . ARG A 1 80 ? 11.993 -1.893 9.371 1.00 98.75 80 ARG A O 1
ATOM 589 N N . GLU A 1 81 ? 12.399 -1.232 7.253 1.00 98.62 81 GLU A N 1
ATOM 590 C CA . GLU A 1 81 ? 12.240 0.209 7.493 1.00 98.62 81 GLU A CA 1
ATOM 591 C C . GLU A 1 81 ? 10.808 0.546 7.924 1.00 98.62 81 GLU A C 1
ATOM 593 O O . GLU A 1 81 ? 10.622 1.165 8.969 1.00 98.62 81 GLU A O 1
ATOM 598 N N . ASP A 1 82 ? 9.805 0.047 7.201 1.00 98.88 82 ASP A N 1
ATOM 599 C CA . ASP A 1 82 ? 8.384 0.215 7.524 1.00 98.88 82 ASP A CA 1
ATOM 600 C C . ASP A 1 82 ? 8.032 -0.374 8.899 1.00 98.88 82 ASP A C 1
ATOM 602 O O . ASP A 1 82 ? 7.429 0.297 9.736 1.00 98.88 82 ASP A O 1
ATOM 606 N N . THR A 1 83 ? 8.513 -1.587 9.200 1.00 98.88 83 THR A N 1
ATOM 607 C CA . THR A 1 83 ? 8.340 -2.204 10.529 1.00 98.88 83 THR A CA 1
ATOM 608 C C . THR A 1 83 ? 8.913 -1.317 11.636 1.00 98.88 83 THR A C 1
ATOM 610 O O . THR A 1 83 ? 8.287 -1.145 12.683 1.00 98.88 83 THR A O 1
ATOM 613 N N . ALA A 1 84 ? 10.102 -0.746 11.424 1.00 98.81 84 ALA A N 1
ATOM 614 C CA . ALA A 1 84 ? 10.734 0.140 12.394 1.00 98.81 84 ALA A CA 1
ATOM 615 C C . ALA A 1 84 ? 9.965 1.463 12.547 1.00 98.81 84 ALA A C 1
ATOM 617 O O . ALA A 1 84 ? 9.755 1.914 13.672 1.00 98.81 84 ALA A O 1
ATOM 618 N N . ALA A 1 85 ? 9.505 2.060 11.445 1.00 98.69 85 ALA A N 1
ATOM 619 C CA . ALA A 1 85 ? 8.721 3.292 11.460 1.00 98.69 85 ALA A CA 1
ATOM 620 C C . ALA A 1 85 ? 7.377 3.107 12.184 1.00 98.69 85 ALA A C 1
ATOM 622 O O . ALA A 1 85 ? 7.013 3.905 13.050 1.00 98.69 85 ALA A O 1
ATOM 623 N N . LEU A 1 86 ? 6.661 2.019 11.901 1.00 98.81 86 LEU A N 1
ATOM 624 C CA . LEU A 1 86 ? 5.372 1.724 12.527 1.00 98.81 86 LEU A CA 1
ATOM 625 C C . LEU A 1 86 ? 5.507 1.339 14.001 1.00 98.81 86 LEU A C 1
ATOM 627 O O . LEU A 1 86 ? 4.645 1.704 14.804 1.00 98.81 86 LEU A O 1
ATOM 631 N N . ALA A 1 87 ? 6.621 0.712 14.390 1.00 98.69 87 ALA A N 1
ATOM 632 C CA . ALA A 1 87 ? 6.938 0.483 15.795 1.00 98.69 87 ALA A CA 1
ATOM 633 C C . ALA A 1 87 ? 7.072 1.799 16.583 1.00 98.69 87 ALA A C 1
ATOM 635 O O . ALA A 1 87 ? 6.622 1.862 17.727 1.00 98.69 87 ALA A O 1
ATOM 636 N N . VAL A 1 88 ? 7.619 2.865 15.979 1.00 98.50 88 VAL A N 1
ATOM 637 C CA . VAL A 1 88 ? 7.675 4.202 16.605 1.00 98.50 88 VAL A CA 1
ATOM 638 C C . VAL A 1 88 ? 6.273 4.779 16.819 1.00 98.50 88 VAL A C 1
ATOM 640 O O . VAL A 1 88 ? 6.021 5.405 17.847 1.00 98.50 88 VAL A O 1
ATOM 643 N N . LEU A 1 89 ? 5.347 4.546 15.884 1.00 98.31 89 LEU A N 1
ATOM 644 C CA . LEU A 1 89 ? 3.956 5.003 15.989 1.00 98.31 89 LEU A CA 1
ATOM 645 C C . LEU A 1 89 ? 3.081 4.119 16.894 1.00 98.31 89 LEU A C 1
ATOM 647 O O . LEU A 1 89 ? 1.973 4.523 17.241 1.00 98.31 89 LEU A O 1
ATOM 651 N N . GLY A 1 90 ? 3.553 2.927 17.270 1.00 98.56 90 GLY A N 1
ATOM 652 C CA . GLY A 1 90 ? 2.774 1.927 18.006 1.00 98.56 90 GLY A CA 1
ATOM 653 C C . GLY A 1 90 ? 1.691 1.239 17.164 1.00 98.56 90 GLY A C 1
ATOM 654 O O . GLY A 1 90 ? 0.703 0.759 17.720 1.00 98.56 90 GLY A O 1
ATOM 655 N N . ALA A 1 91 ? 1.864 1.200 15.839 1.00 98.69 91 ALA A N 1
ATOM 656 C CA . ALA A 1 91 ? 0.965 0.535 14.897 1.00 98.69 91 ALA A CA 1
ATOM 657 C C . ALA A 1 91 ? 1.521 -0.829 14.442 1.00 98.69 91 ALA A C 1
ATOM 659 O O . ALA A 1 91 ? 2.730 -1.056 14.438 1.00 98.69 91 ALA A O 1
ATOM 660 N N . GLU A 1 92 ? 0.633 -1.749 14.059 1.00 98.69 92 GLU A N 1
ATOM 661 C CA . GLU A 1 92 ? 0.990 -3.088 13.568 1.00 98.69 92 GLU A CA 1
ATOM 662 C C . GLU A 1 92 ? 1.221 -3.072 12.042 1.00 98.69 92 GLU A C 1
ATOM 664 O O . GLU A 1 92 ? 0.283 -2.736 11.312 1.00 98.69 92 GLU A O 1
ATOM 669 N N . PRO A 1 93 ? 2.406 -3.466 11.535 1.00 98.81 93 PRO A N 1
ATOM 670 C CA . PRO A 1 93 ? 2.634 -3.639 10.103 1.00 98.81 93 PRO A CA 1
ATOM 671 C C . PRO A 1 93 ? 2.010 -4.938 9.579 1.00 98.81 93 PRO A C 1
ATOM 673 O O . PRO A 1 93 ? 2.156 -6.003 10.181 1.00 98.81 93 PRO A O 1
ATOM 676 N N . VAL A 1 94 ? 1.388 -4.870 8.404 1.00 98.88 94 VAL A N 1
ATOM 677 C CA . VAL A 1 94 ? 1.011 -6.029 7.587 1.00 98.88 94 VAL A CA 1
ATOM 678 C C . VAL A 1 94 ? 1.466 -5.788 6.155 1.00 98.88 94 VAL A C 1
ATOM 680 O O . VAL A 1 94 ? 1.082 -4.804 5.535 1.00 98.88 94 VAL A O 1
ATOM 683 N N . HIS A 1 95 ? 2.268 -6.702 5.613 1.00 98.88 95 HIS A N 1
ATOM 684 C CA . HIS A 1 95 ? 2.841 -6.593 4.270 1.00 98.88 95 HIS A CA 1
ATOM 685 C C . HIS A 1 95 ? 2.172 -7.592 3.328 1.00 98.88 95 HIS A C 1
ATOM 687 O O . HIS A 1 95 ? 2.337 -8.802 3.490 1.00 98.88 95 HIS A O 1
ATOM 693 N N . LEU A 1 96 ? 1.406 -7.098 2.353 1.00 98.88 96 LEU A N 1
ATOM 694 C CA . LEU A 1 96 ? 0.785 -7.940 1.335 1.00 98.88 96 LEU A CA 1
ATOM 695 C C . LEU A 1 96 ? 1.811 -8.298 0.244 1.00 98.88 96 LEU A C 1
ATOM 697 O O . LEU A 1 96 ? 2.570 -7.433 -0.202 1.00 98.88 96 LEU A O 1
ATOM 701 N N . PRO A 1 97 ? 1.859 -9.560 -0.214 1.00 98.06 97 PRO A N 1
ATOM 702 C CA . PRO A 1 97 ? 2.909 -10.045 -1.105 1.00 98.06 97 PRO A CA 1
ATOM 703 C C . PRO A 1 97 ? 2.599 -9.758 -2.584 1.00 98.06 97 PRO A C 1
ATOM 705 O O . PRO A 1 97 ? 2.722 -10.650 -3.421 1.00 98.06 97 PRO A O 1
ATOM 708 N N . LEU A 1 98 ? 2.185 -8.531 -2.919 1.00 98.81 98 LEU A N 1
ATOM 709 C CA . LEU A 1 98 ? 1.906 -8.123 -4.300 1.00 98.81 98 LEU A CA 1
ATOM 710 C C . LEU A 1 98 ? 3.084 -7.326 -4.889 1.00 98.81 98 LEU A C 1
ATOM 712 O O . LEU A 1 98 ? 3.741 -6.587 -4.153 1.00 98.81 98 LEU A O 1
ATOM 716 N N . PRO A 1 99 ? 3.396 -7.482 -6.186 1.00 98.38 99 PRO A N 1
ATOM 717 C CA . PRO A 1 99 ? 4.483 -6.749 -6.838 1.00 98.38 99 PRO A CA 1
ATOM 718 C C . PRO A 1 99 ? 4.129 -5.275 -7.066 1.00 98.38 99 PRO A C 1
ATOM 720 O O . PRO A 1 99 ? 2.990 -4.987 -7.417 1.00 98.38 99 PRO A O 1
ATOM 723 N N . GLU A 1 100 ? 5.102 -4.364 -6.932 1.00 98.19 100 GLU A N 1
ATOM 724 C CA . GLU A 1 100 ? 4.977 -2.939 -7.312 1.00 98.19 100 GLU A CA 1
ATOM 725 C C . GLU A 1 100 ? 4.850 -2.763 -8.838 1.00 98.19 100 GLU A C 1
ATOM 727 O O . GLU A 1 100 ? 5.267 -3.634 -9.610 1.00 98.19 100 GLU A O 1
ATOM 732 N N . ALA A 1 101 ? 4.304 -1.625 -9.287 1.00 98.06 101 ALA A N 1
ATOM 733 C CA . ALA A 1 101 ? 4.040 -1.348 -10.705 1.00 98.06 101 ALA A CA 1
ATOM 734 C C . ALA A 1 101 ? 5.250 -1.568 -11.640 1.00 98.06 101 ALA A C 1
ATOM 736 O O . ALA A 1 101 ? 5.071 -2.184 -12.692 1.00 98.06 101 ALA A O 1
ATOM 737 N N . PRO A 1 102 ? 6.505 -1.218 -11.285 1.00 97.12 102 PRO A N 1
ATOM 738 C CA . PRO A 1 102 ? 7.667 -1.503 -12.139 1.00 97.12 102 PRO A CA 1
ATOM 739 C C . PRO A 1 102 ? 7.864 -2.990 -12.510 1.00 97.12 102 PRO A C 1
ATOM 741 O O . PRO A 1 102 ? 8.561 -3.311 -13.478 1.00 97.12 102 PRO A O 1
ATOM 744 N N . HIS A 1 103 ? 7.248 -3.910 -11.761 1.00 96.62 103 HIS A N 1
ATOM 745 C CA . HIS A 1 103 ? 7.262 -5.353 -12.016 1.00 96.62 103 HIS A CA 1
ATOM 746 C C . HIS A 1 103 ? 6.035 -5.860 -12.792 1.00 96.62 103 HIS A C 1
ATOM 748 O O . HIS A 1 103 ? 5.928 -7.060 -13.037 1.00 96.62 103 HIS A O 1
ATOM 754 N N . ARG A 1 104 ? 5.111 -4.973 -13.180 1.00 96.31 104 ARG A N 1
ATOM 755 C CA . ARG A 1 104 ? 3.830 -5.310 -13.827 1.00 96.31 104 ARG A CA 1
ATOM 756 C C . ARG A 1 104 ? 3.635 -4.671 -15.206 1.00 96.31 104 ARG A C 1
ATOM 758 O O . ARG A 1 104 ? 2.509 -4.550 -15.660 1.00 96.31 104 ARG A O 1
ATOM 765 N N . GLY A 1 105 ? 4.717 -4.275 -15.878 1.00 95.19 105 GLY A N 1
ATOM 766 C CA . GLY A 1 105 ? 4.664 -3.749 -17.254 1.00 95.19 105 GLY A CA 1
ATOM 767 C C . GLY A 1 105 ? 4.901 -2.245 -17.389 1.00 95.19 105 GLY A C 1
ATOM 768 O O . GLY A 1 105 ? 5.029 -1.759 -18.507 1.00 95.19 105 GLY A O 1
ATOM 769 N N . TYR A 1 106 ? 5.063 -1.527 -16.277 1.00 97.50 106 TYR A N 1
ATOM 770 C CA . TYR A 1 106 ? 5.414 -0.108 -16.280 1.00 97.50 106 TYR A CA 1
ATOM 771 C C . TYR A 1 106 ? 6.919 0.050 -16.502 1.00 97.50 106 TYR A C 1
ATOM 773 O O . TYR A 1 106 ? 7.727 -0.651 -15.889 1.00 97.50 106 TYR A O 1
ATOM 781 N N . THR A 1 107 ? 7.308 0.958 -17.395 1.00 96.88 107 THR A N 1
ATOM 782 C CA . THR A 1 107 ? 8.666 0.993 -17.977 1.00 96.88 107 THR A CA 1
ATOM 783 C C . THR A 1 107 ? 9.445 2.280 -17.726 1.00 96.88 107 THR A C 1
ATOM 785 O O . THR A 1 107 ? 10.623 2.365 -18.077 1.00 96.88 107 THR A O 1
ATOM 788 N N . SER A 1 108 ? 8.818 3.296 -17.135 1.00 97.56 108 SER A N 1
ATOM 789 C CA . SER A 1 108 ? 9.473 4.563 -16.806 1.00 97.56 108 SER A CA 1
ATOM 790 C C . SER A 1 108 ? 8.730 5.309 -15.699 1.00 97.56 108 SER A C 1
ATOM 792 O O . SER A 1 108 ? 7.576 5.007 -15.409 1.00 97.56 108 SER A O 1
ATOM 794 N N . ALA A 1 109 ? 9.361 6.319 -15.093 1.00 95.81 109 ALA A N 1
ATOM 795 C CA . ALA A 1 109 ? 8.680 7.138 -14.093 1.00 95.81 109 ALA A CA 1
ATOM 796 C C . ALA A 1 109 ? 7.429 7.841 -14.664 1.00 95.81 109 ALA A C 1
ATOM 798 O O . ALA A 1 109 ? 6.383 7.705 -14.046 1.00 95.81 109 ALA A O 1
ATOM 799 N N . PRO A 1 110 ? 7.457 8.505 -15.842 1.00 97.62 110 PRO A N 1
ATOM 800 C CA . PRO A 1 110 ? 6.237 9.065 -16.435 1.00 97.62 110 PRO A CA 1
ATOM 801 C C . PRO A 1 110 ? 5.120 8.038 -16.655 1.00 97.62 110 PRO A C 1
ATOM 803 O O . PRO A 1 110 ? 3.954 8.375 -16.500 1.00 97.62 110 PRO A O 1
ATOM 806 N N . ASP A 1 111 ? 5.481 6.798 -16.988 1.00 97.69 111 ASP A N 1
ATOM 807 C CA . ASP A 1 111 ? 4.539 5.693 -17.195 1.00 97.69 111 ASP A CA 1
ATOM 808 C C . ASP A 1 111 ? 3.827 5.299 -15.889 1.00 97.69 111 ASP A C 1
ATOM 810 O O . ASP A 1 111 ? 2.620 5.085 -15.881 1.00 97.69 111 ASP A O 1
ATOM 814 N N . LEU A 1 112 ? 4.537 5.317 -14.752 1.00 97.44 112 LEU A N 1
ATOM 815 C CA . LEU A 1 112 ? 3.934 5.079 -13.432 1.00 97.44 112 LEU A CA 1
ATOM 816 C C . LEU A 1 112 ? 2.850 6.101 -13.065 1.00 97.44 112 LEU A C 1
ATOM 818 O O . LEU A 1 112 ? 1.954 5.763 -12.298 1.00 97.44 112 LEU A O 1
ATOM 822 N N . PHE A 1 113 ? 2.932 7.328 -13.588 1.00 96.94 113 PHE A N 1
ATOM 823 C CA . PHE A 1 113 ? 2.005 8.433 -13.303 1.00 96.94 113 PHE A CA 1
ATOM 824 C C . PHE A 1 113 ? 1.027 8.714 -14.458 1.00 96.94 113 PHE A C 1
ATOM 826 O O . PHE A 1 113 ? 0.431 9.788 -14.518 1.00 96.94 113 PHE A O 1
ATOM 833 N N . ALA A 1 114 ? 0.882 7.777 -15.400 1.00 94.12 114 ALA A N 1
ATOM 834 C CA . ALA A 1 114 ? -0.044 7.888 -16.530 1.00 94.12 114 ALA A CA 1
ATOM 835 C C . ALA A 1 114 ? -1.399 7.194 -16.274 1.00 94.12 114 ALA A C 1
ATOM 837 O O . ALA A 1 114 ? -2.200 7.049 -17.201 1.00 94.12 114 ALA A O 1
ATOM 838 N N . GLY A 1 115 ? -1.652 6.761 -15.035 1.00 91.25 115 GLY A N 1
ATOM 839 C CA . GLY A 1 115 ? -2.789 5.923 -14.666 1.00 91.25 115 GLY A CA 1
ATOM 840 C C . GLY A 1 115 ? -2.492 4.422 -14.774 1.00 91.25 115 GLY A C 1
ATOM 841 O O . GLY A 1 115 ? -1.357 4.001 -14.981 1.00 91.25 115 GLY A O 1
ATOM 842 N N . VAL A 1 116 ? -3.528 3.600 -14.584 1.00 97.44 116 VAL A N 1
ATOM 843 C CA . VAL A 1 116 ? -3.421 2.130 -14.605 1.00 97.44 116 VAL A CA 1
ATOM 844 C C . VAL A 1 116 ? -3.499 1.628 -16.047 1.00 97.44 116 VAL A C 1
ATOM 846 O O . VAL A 1 116 ? -4.413 2.013 -16.775 1.00 97.44 116 VAL A O 1
ATOM 849 N N . HIS A 1 117 ? -2.564 0.767 -16.460 1.00 97.56 117 HIS A N 1
ATOM 850 C CA . HIS A 1 117 ? -2.611 0.118 -17.777 1.00 97.56 117 HIS A CA 1
ATOM 851 C C . HIS A 1 117 ? -3.855 -0.776 -17.916 1.00 97.56 117 HIS A C 1
ATOM 853 O O . HIS A 1 117 ? -4.247 -1.458 -16.972 1.00 97.56 117 HIS A O 1
ATOM 859 N N . ASP A 1 118 ? -4.457 -0.825 -19.110 1.00 96.38 118 ASP A N 1
ATOM 860 C CA . ASP A 1 118 ? -5.695 -1.586 -19.368 1.00 96.38 118 ASP A CA 1
ATOM 861 C C . ASP A 1 118 ? -5.560 -3.101 -19.106 1.00 96.38 118 ASP A C 1
ATOM 863 O O . ASP A 1 118 ? -6.552 -3.799 -18.855 1.00 96.38 118 ASP A O 1
ATOM 867 N N . ASP A 1 119 ? -4.351 -3.647 -19.206 1.00 95.81 119 ASP A N 1
ATOM 868 C CA . ASP A 1 119 ? -4.033 -5.053 -18.968 1.00 95.81 119 ASP A CA 1
ATOM 869 C C . ASP A 1 119 ? -3.521 -5.340 -17.546 1.00 95.81 119 ASP A C 1
ATOM 871 O O . ASP A 1 119 ? -3.406 -6.513 -17.186 1.00 95.81 119 ASP A O 1
ATOM 875 N N . ASP A 1 120 ? -3.319 -4.321 -16.703 1.00 97.69 120 ASP A N 1
ATOM 876 C CA . ASP A 1 120 ? -2.966 -4.508 -15.294 1.00 97.69 120 ASP A CA 1
ATOM 877 C C . ASP A 1 120 ? -4.203 -4.939 -14.487 1.00 97.69 120 ASP A C 1
ATOM 879 O O . ASP A 1 120 ? -5.137 -4.174 -14.237 1.00 97.69 120 ASP A O 1
ATOM 883 N N . ARG A 1 121 ? -4.227 -6.214 -14.086 1.00 97.50 121 ARG A N 1
ATOM 884 C CA . ARG A 1 121 ? -5.340 -6.839 -13.344 1.00 97.50 121 ARG A CA 1
ATOM 885 C C . ARG A 1 121 ? -5.071 -7.002 -11.855 1.00 97.50 121 ARG A C 1
ATOM 887 O O . ARG A 1 121 ? -5.861 -7.641 -11.163 1.00 97.50 121 ARG A O 1
ATOM 894 N N . ILE A 1 122 ? -4.008 -6.387 -11.337 1.00 98.50 122 ILE A N 1
ATOM 895 C CA . ILE A 1 122 ? -3.587 -6.552 -9.940 1.00 98.50 122 ILE A CA 1
ATOM 896 C C . ILE A 1 122 ? -4.664 -6.145 -8.917 1.00 98.50 122 ILE A C 1
ATOM 898 O O . ILE A 1 122 ? -4.627 -6.589 -7.771 1.00 98.50 122 ILE A O 1
ATOM 902 N N . VAL A 1 123 ? -5.643 -5.318 -9.308 1.00 98.56 123 VAL A N 1
ATOM 903 C CA . VAL A 1 123 ? -6.741 -4.879 -8.430 1.00 98.56 123 VAL A CA 1
ATOM 904 C C . VAL A 1 123 ? -7.568 -6.047 -7.888 1.00 98.56 123 VAL A C 1
ATOM 906 O O . VAL A 1 123 ? -8.034 -5.981 -6.750 1.00 98.56 123 VAL A O 1
ATOM 909 N N . ASP A 1 124 ? -7.733 -7.124 -8.657 1.00 98.31 124 ASP A N 1
ATOM 910 C CA . ASP A 1 124 ? -8.509 -8.288 -8.222 1.00 98.31 124 ASP A CA 1
ATOM 911 C C . ASP A 1 124 ? -7.762 -9.061 -7.126 1.00 98.31 124 ASP A C 1
ATOM 913 O O . ASP A 1 124 ? -8.344 -9.385 -6.084 1.00 98.31 124 ASP A O 1
ATOM 917 N N . ASP A 1 125 ? -6.452 -9.250 -7.303 1.00 98.75 125 ASP A N 1
ATOM 918 C CA . ASP A 1 125 ? -5.574 -9.851 -6.295 1.00 98.75 125 ASP A CA 1
ATOM 919 C C . ASP A 1 125 ? -5.479 -8.971 -5.044 1.00 98.75 125 ASP A C 1
ATOM 921 O O . ASP A 1 125 ? -5.560 -9.474 -3.919 1.00 98.75 125 ASP A O 1
ATOM 925 N N . LEU A 1 126 ? -5.385 -7.646 -5.220 1.00 98.88 126 LEU A N 1
ATOM 926 C CA . LEU A 1 126 ? -5.384 -6.705 -4.105 1.00 98.88 126 LEU A CA 1
ATOM 927 C C . LEU A 1 126 ? -6.687 -6.777 -3.318 1.00 98.88 126 LEU A C 1
ATOM 929 O O . LEU A 1 126 ? -6.648 -6.857 -2.093 1.00 98.88 126 LEU A O 1
ATOM 933 N N . ARG A 1 127 ? -7.845 -6.797 -3.983 1.00 98.75 127 ARG A N 1
ATOM 934 C CA . ARG A 1 127 ? -9.138 -6.920 -3.297 1.00 98.75 127 ARG A CA 1
ATOM 935 C C . ARG A 1 127 ? -9.223 -8.212 -2.494 1.00 98.75 127 ARG A C 1
ATOM 937 O O . ARG A 1 127 ? -9.637 -8.179 -1.335 1.00 98.75 127 ARG A O 1
ATOM 944 N N . ALA A 1 128 ? -8.809 -9.330 -3.088 1.00 98.69 128 ALA A N 1
ATOM 945 C CA . ALA A 1 128 ? -8.810 -10.626 -2.420 1.00 98.69 128 ALA A CA 1
ATOM 946 C C . ALA A 1 128 ? -7.886 -10.643 -1.190 1.00 98.69 128 ALA A C 1
ATOM 948 O O . ALA A 1 128 ? -8.282 -11.135 -0.132 1.00 98.69 128 ALA A O 1
ATOM 949 N N . ALA A 1 129 ? -6.685 -10.071 -1.308 1.00 98.69 129 ALA A N 1
ATOM 950 C CA . ALA A 1 129 ? -5.714 -10.003 -0.220 1.00 98.69 129 ALA A CA 1
ATOM 951 C C . ALA A 1 129 ? -6.114 -9.003 0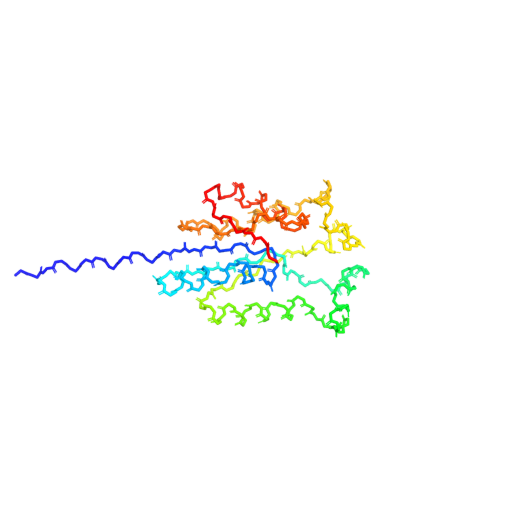.879 1.00 98.69 129 ALA A C 1
ATOM 953 O O . ALA A 1 129 ? -5.874 -9.255 2.057 1.00 98.69 129 ALA A O 1
ATOM 954 N N . LEU A 1 130 ? -6.740 -7.882 0.515 1.00 98.62 130 LEU A N 1
ATOM 955 C CA . LEU A 1 130 ? -7.060 -6.786 1.427 1.00 98.62 130 LEU A CA 1
ATOM 956 C C . LEU A 1 130 ? -8.352 -7.024 2.222 1.00 98.62 130 LEU A C 1
ATOM 958 O O . LEU A 1 130 ? -8.424 -6.658 3.397 1.00 98.62 130 LEU A O 1
ATOM 962 N N . ALA A 1 131 ? -9.363 -7.664 1.623 1.00 98.62 131 ALA A N 1
ATOM 963 C CA . ALA A 1 131 ? -10.682 -7.848 2.237 1.00 98.62 131 ALA A CA 1
ATOM 964 C C . ALA A 1 131 ? -10.657 -8.455 3.660 1.00 98.62 131 ALA A C 1
ATOM 966 O O . ALA A 1 131 ? -11.338 -7.912 4.537 1.00 98.62 131 ALA A O 1
ATOM 967 N N . PRO A 1 132 ? -9.857 -9.502 3.963 1.00 98.38 132 PRO A N 1
ATOM 968 C CA . PRO A 1 132 ? -9.781 -10.063 5.313 1.00 98.38 132 PRO A CA 1
ATOM 969 C C . PRO A 1 132 ? -9.254 -9.079 6.363 1.00 98.38 132 PRO A C 1
ATOM 971 O O . PRO A 1 132 ? -9.564 -9.224 7.544 1.00 98.38 132 PRO A O 1
ATOM 974 N N . HIS A 1 133 ? -8.457 -8.088 5.956 1.00 98.19 133 HIS A N 1
ATOM 975 C CA . HIS A 1 133 ? -7.886 -7.103 6.870 1.00 98.19 133 HIS A CA 1
ATOM 976 C C . HIS A 1 133 ? -8.830 -5.937 7.156 1.00 98.19 133 HIS A C 1
ATOM 978 O O . HIS A 1 133 ? -8.742 -5.363 8.237 1.00 98.19 133 HIS A O 1
ATOM 984 N N . LEU A 1 134 ? -9.725 -5.602 6.222 1.00 98.12 134 LEU A N 1
ATOM 985 C CA . LEU A 1 134 ? -10.720 -4.539 6.407 1.00 98.12 134 LEU A CA 1
ATOM 986 C C . LEU A 1 134 ? -11.970 -5.027 7.149 1.00 98.12 134 LEU A C 1
ATOM 988 O O . LEU A 1 134 ? -12.702 -4.228 7.733 1.00 98.12 134 LEU A O 1
ATOM 992 N N . ALA A 1 135 ? -12.220 -6.338 7.144 1.00 95.12 135 ALA A N 1
ATOM 993 C CA . ALA A 1 135 ? -13.373 -6.936 7.798 1.00 95.12 135 ALA A CA 1
ATOM 994 C C . ALA A 1 135 ? -13.412 -6.605 9.303 1.00 95.12 135 ALA A C 1
ATOM 996 O O . ALA A 1 135 ? -12.537 -6.999 10.073 1.00 95.12 135 ALA A O 1
ATOM 997 N N . GLY A 1 136 ? -14.464 -5.901 9.730 1.00 91.50 136 GLY A N 1
ATOM 998 C CA . GLY A 1 136 ? -14.671 -5.537 11.134 1.00 91.50 136 GLY A CA 1
ATOM 999 C C . GLY A 1 136 ? -13.795 -4.388 11.643 1.00 91.50 136 GLY A C 1
ATOM 1000 O O . GLY A 1 136 ? -13.746 -4.176 12.854 1.00 91.50 136 GLY A O 1
ATOM 1001 N N . ALA A 1 137 ? -13.111 -3.655 10.759 1.00 97.44 137 ALA A N 1
ATOM 1002 C CA . ALA A 1 137 ? -12.496 -2.383 11.121 1.00 97.44 137 ALA A CA 1
ATOM 1003 C C . ALA A 1 137 ? -13.586 -1.343 11.435 1.00 97.44 137 ALA A C 1
ATOM 1005 O O . ALA A 1 137 ? -14.558 -1.216 10.693 1.00 97.44 137 ALA A O 1
ATOM 1006 N N . ASP A 1 138 ? -13.415 -0.580 12.518 1.00 98.19 138 ASP A N 1
ATOM 1007 C CA . ASP A 1 138 ? -14.311 0.535 12.847 1.00 98.19 138 ASP A CA 1
ATOM 1008 C C . ASP A 1 138 ? -14.048 1.742 11.935 1.00 98.19 138 ASP A C 1
ATOM 1010 O O . ASP A 1 138 ? -14.953 2.525 11.652 1.00 98.19 138 ASP A O 1
ATOM 1014 N N . VAL A 1 139 ? -12.794 1.909 11.499 1.00 98.38 139 VAL A N 1
ATOM 1015 C CA . VAL A 1 139 ? -12.351 2.968 10.585 1.00 98.38 139 VAL A CA 1
ATOM 1016 C C . VAL A 1 139 ? -11.342 2.399 9.593 1.00 98.38 139 VAL A C 1
ATOM 1018 O O . VAL A 1 139 ? -10.386 1.728 9.986 1.00 98.38 139 VAL A O 1
ATOM 1021 N N . VAL A 1 140 ? -11.522 2.729 8.316 1.00 98.81 140 VAL A N 1
ATOM 1022 C CA . VAL A 1 140 ? -10.525 2.503 7.265 1.00 98.81 140 VAL A CA 1
ATOM 1023 C C . VAL A 1 140 ? -9.977 3.853 6.814 1.00 98.81 140 VAL A C 1
ATOM 1025 O O . VAL A 1 140 ? -10.746 4.780 6.572 1.00 98.81 140 VAL A O 1
ATOM 1028 N N . LEU A 1 141 ? -8.655 3.966 6.735 1.00 98.81 141 LEU A N 1
ATOM 1029 C CA . LEU A 1 141 ? -7.932 5.121 6.215 1.00 98.81 141 LEU A CA 1
ATOM 1030 C C . LEU A 1 141 ? -7.250 4.719 4.896 1.00 98.81 141 LEU A C 1
ATOM 1032 O O . LEU A 1 141 ? -6.673 3.632 4.833 1.00 98.81 141 LEU A O 1
ATOM 1036 N N . ALA A 1 142 ? -7.294 5.558 3.863 1.00 98.62 142 ALA A N 1
ATOM 1037 C CA . ALA A 1 142 ? -6.725 5.233 2.549 1.00 98.62 142 ALA A CA 1
ATOM 1038 C C . ALA A 1 142 ? -6.286 6.481 1.751 1.00 98.62 142 ALA A C 1
ATOM 1040 O O . ALA A 1 142 ? -6.762 7.580 2.046 1.00 98.62 142 ALA A O 1
ATOM 1041 N N . PRO A 1 143 ? -5.403 6.342 0.743 1.00 98.25 143 PRO A N 1
ATOM 1042 C CA . PRO A 1 143 ? -4.940 7.452 -0.101 1.00 98.25 143 PRO A CA 1
ATOM 1043 C C . PRO A 1 143 ? -6.005 7.957 -1.073 1.00 98.25 143 PRO A C 1
ATOM 1045 O O . PRO A 1 143 ? -6.914 7.219 -1.421 1.00 98.25 143 PRO A O 1
ATOM 1048 N N . GLN A 1 144 ? -5.862 9.185 -1.577 1.00 97.62 144 GLN A N 1
ATOM 1049 C CA . GLN A 1 144 ? -6.699 9.737 -2.657 1.00 97.62 144 GLN A CA 1
ATOM 1050 C C . GLN A 1 144 ? -6.110 9.516 -4.058 1.00 97.62 144 GLN A C 1
ATOM 1052 O O . GLN A 1 144 ? -6.773 9.832 -5.047 1.00 97.62 144 GLN A O 1
ATOM 1057 N N . ALA A 1 145 ? -4.887 8.990 -4.143 1.00 96.81 145 ALA A N 1
ATOM 1058 C CA . ALA A 1 145 ? -4.096 8.885 -5.364 1.00 96.81 145 ALA A CA 1
ATOM 1059 C C . ALA A 1 145 ? -3.857 10.241 -6.058 1.00 96.81 145 ALA A C 1
ATOM 1061 O O . ALA A 1 145 ? -3.893 10.344 -7.288 1.00 96.81 145 ALA A O 1
ATOM 1062 N N . ILE A 1 146 ? -3.607 11.299 -5.279 1.00 93.88 146 ILE A N 1
ATOM 1063 C CA . ILE A 1 146 ? -3.148 12.586 -5.815 1.00 93.88 146 ILE A CA 1
ATOM 1064 C C . ILE A 1 146 ? -1.756 12.382 -6.423 1.00 93.88 146 ILE A C 1
ATOM 1066 O O . ILE A 1 146 ? -0.835 11.943 -5.746 1.00 93.88 146 ILE A O 1
ATOM 1070 N N . GLY A 1 147 ? -1.612 12.703 -7.710 1.00 90.75 147 GLY A N 1
ATOM 1071 C CA . GLY A 1 147 ? -0.394 12.442 -8.488 1.00 90.75 147 GLY A CA 1
ATOM 1072 C C . GLY A 1 147 ? -0.554 11.330 -9.525 1.00 90.75 147 GLY A C 1
ATOM 1073 O O . GLY A 1 147 ? 0.272 11.247 -10.422 1.00 90.75 147 GLY A O 1
ATOM 1074 N N . ASP A 1 148 ? -1.640 10.552 -9.459 1.00 93.69 148 ASP A N 1
ATOM 1075 C CA . ASP A 1 148 ? -2.038 9.552 -10.467 1.00 93.69 148 ASP A CA 1
ATOM 1076 C C . ASP A 1 148 ? -1.069 8.366 -10.634 1.00 93.69 148 ASP A C 1
ATOM 1078 O O . ASP A 1 148 ? -1.026 7.715 -11.678 1.00 93.69 148 ASP A O 1
ATOM 1082 N N . HIS A 1 149 ? -0.310 8.047 -9.579 1.00 97.62 149 HIS A N 1
ATOM 1083 C CA . HIS A 1 149 ? 0.519 6.845 -9.557 1.00 97.62 149 HIS A CA 1
ATOM 1084 C C . HIS A 1 149 ? -0.353 5.584 -9.664 1.00 97.62 149 HIS A C 1
ATOM 1086 O O . HIS A 1 149 ? -1.273 5.397 -8.861 1.00 97.62 149 HIS A O 1
ATOM 1092 N N . ALA A 1 150 ? -0.029 4.678 -10.587 1.00 98.25 150 ALA A N 1
ATOM 1093 C CA . ALA A 1 150 ? -0.812 3.478 -10.879 1.00 98.25 150 ALA A CA 1
ATOM 1094 C C . ALA A 1 150 ? -1.139 2.639 -9.630 1.00 98.25 150 ALA A C 1
ATOM 1096 O O . ALA A 1 150 ? -2.301 2.331 -9.378 1.00 98.25 150 ALA A O 1
ATOM 1097 N N . ASP A 1 151 ? -0.147 2.342 -8.783 1.00 98.62 151 ASP A N 1
ATOM 1098 C CA . ASP A 1 151 ? -0.375 1.587 -7.537 1.00 98.62 151 ASP A CA 1
ATOM 1099 C C . ASP A 1 151 ? -1.343 2.295 -6.566 1.00 98.62 151 ASP A C 1
ATOM 1101 O O . ASP A 1 151 ? -2.170 1.638 -5.932 1.00 98.62 151 ASP A O 1
ATOM 1105 N N . HIS A 1 152 ? -1.312 3.632 -6.480 1.00 98.62 152 HIS A N 1
ATOM 1106 C CA . HIS A 1 152 ? -2.246 4.376 -5.628 1.00 98.62 152 HIS A CA 1
ATOM 1107 C C . HIS A 1 152 ? -3.661 4.318 -6.205 1.00 98.62 152 HIS A C 1
ATOM 1109 O O . HIS A 1 152 ? -4.621 4.161 -5.453 1.00 98.62 152 HIS A O 1
ATOM 1115 N N . ARG A 1 153 ? -3.803 4.391 -7.535 1.00 98.44 153 ARG A N 1
ATOM 1116 C CA . ARG A 1 153 ? -5.094 4.241 -8.225 1.00 98.44 153 ARG A CA 1
ATOM 1117 C C . ARG A 1 153 ? -5.705 2.867 -7.973 1.00 98.44 153 ARG A C 1
ATOM 1119 O O . ARG A 1 153 ? -6.865 2.783 -7.583 1.00 98.44 153 ARG A O 1
ATOM 1126 N N . VAL A 1 154 ? -4.906 1.808 -8.089 1.00 98.62 154 VAL A N 1
ATOM 1127 C CA . VAL A 1 154 ? -5.331 0.442 -7.753 1.00 98.62 154 VAL A CA 1
ATOM 1128 C C . VAL A 1 154 ? -5.764 0.348 -6.284 1.00 98.62 154 VAL A C 1
ATOM 1130 O O . VAL A 1 154 ? -6.804 -0.244 -5.990 1.00 98.62 154 VAL A O 1
ATOM 1133 N N . ALA A 1 155 ? -5.004 0.936 -5.353 1.00 98.62 155 ALA A N 1
ATOM 1134 C CA . ALA A 1 155 ? -5.354 0.932 -3.932 1.00 98.62 155 ALA A CA 1
ATOM 1135 C C . ALA A 1 155 ? -6.674 1.674 -3.656 1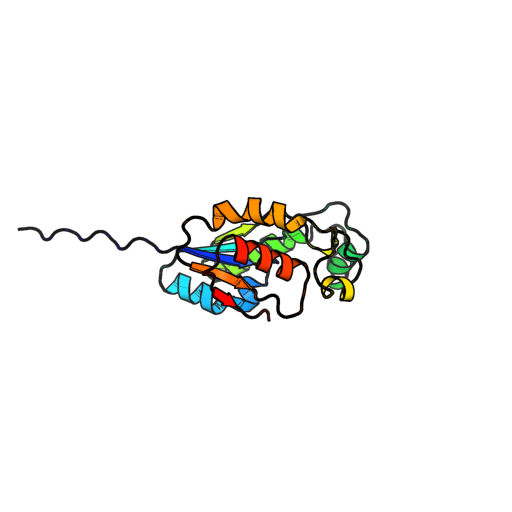.00 98.62 155 ALA A C 1
ATOM 1137 O O . ALA A 1 155 ? -7.526 1.147 -2.938 1.00 98.62 155 ALA A O 1
ATOM 1138 N N . VAL A 1 156 ? -6.883 2.844 -4.269 1.00 98.56 156 VAL A N 1
ATOM 1139 C CA . VAL A 1 156 ? -8.153 3.588 -4.215 1.00 98.56 156 VAL A CA 1
ATOM 1140 C C . VAL A 1 156 ? -9.305 2.728 -4.725 1.00 98.56 156 VAL A C 1
ATOM 1142 O O . VAL A 1 156 ? -10.309 2.582 -4.029 1.00 98.56 156 VAL A O 1
ATOM 1145 N N . ASP A 1 157 ? -9.154 2.106 -5.894 1.00 98.44 157 ASP A N 1
ATOM 1146 C CA . ASP A 1 157 ? -10.202 1.294 -6.521 1.00 98.44 157 ASP A CA 1
ATOM 1147 C C . ASP A 1 157 ? -10.524 0.016 -5.727 1.00 98.44 157 ASP A C 1
ATOM 1149 O O . ASP A 1 157 ? -11.664 -0.473 -5.737 1.00 98.44 157 ASP A O 1
ATOM 1153 N N . ALA A 1 158 ? -9.538 -0.551 -5.029 1.00 98.75 158 ALA A N 1
ATOM 1154 C CA . ALA A 1 158 ? -9.738 -1.676 -4.125 1.00 98.75 158 ALA A CA 1
ATOM 1155 C C . ALA A 1 158 ? -10.458 -1.243 -2.840 1.00 98.75 158 ALA A C 1
ATOM 1157 O O . ALA A 1 158 ? -11.455 -1.864 -2.461 1.00 98.75 158 ALA A O 1
ATOM 1158 N N . VAL A 1 159 ? -10.005 -0.164 -2.194 1.00 98.75 159 VAL A N 1
ATOM 1159 C CA . VAL A 1 159 ? -10.608 0.334 -0.950 1.00 98.75 159 VAL A CA 1
ATOM 1160 C C . VAL A 1 159 ? -12.021 0.849 -1.187 1.00 98.75 159 VAL A C 1
ATOM 1162 O O . VAL A 1 159 ? -12.912 0.492 -0.426 1.00 98.75 159 VAL A O 1
ATOM 1165 N N . ALA A 1 160 ? -12.273 1.612 -2.251 1.00 98.38 160 ALA A N 1
ATOM 1166 C CA . ALA A 1 160 ? -13.606 2.135 -2.550 1.00 98.38 160 ALA A CA 1
ATOM 1167 C C . ALA A 1 160 ? -14.643 1.014 -2.742 1.00 98.38 160 ALA A C 1
ATOM 1169 O O . ALA A 1 160 ? -15.805 1.172 -2.371 1.00 98.38 160 ALA A O 1
ATOM 1170 N N . ALA A 1 161 ? -14.220 -0.136 -3.281 1.00 98.31 161 ALA A N 1
ATOM 1171 C CA . ALA A 1 161 ? -15.078 -1.307 -3.440 1.00 98.31 161 ALA A CA 1
ATOM 1172 C C . ALA A 1 161 ? -15.319 -2.066 -2.121 1.00 98.31 161 ALA A C 1
ATOM 1174 O O . ALA A 1 161 ? -16.407 -2.603 -1.917 1.00 98.31 161 ALA A O 1
ATOM 1175 N N . LEU A 1 162 ? -14.316 -2.139 -1.240 1.00 98.44 162 LEU A N 1
ATOM 1176 C CA . LEU A 1 162 ? -14.363 -2.945 -0.012 1.00 98.44 162 LEU A CA 1
ATOM 1177 C C . LEU A 1 162 ? -14.837 -2.170 1.228 1.00 98.44 162 LEU A C 1
ATOM 1179 O O . LEU A 1 162 ? -15.417 -2.763 2.136 1.00 98.44 162 LEU A O 1
ATOM 1183 N N . ALA A 1 163 ? -14.582 -0.865 1.279 1.00 97.94 163 ALA A N 1
ATOM 1184 C CA . ALA A 1 163 ? -14.881 0.028 2.393 1.00 97.94 163 ALA A CA 1
ATOM 1185 C C . ALA A 1 163 ? -15.326 1.416 1.877 1.00 97.94 163 ALA A C 1
ATOM 1187 O O . ALA A 1 163 ? -14.561 2.378 1.949 1.00 97.94 163 ALA A O 1
ATOM 1188 N N . PRO A 1 164 ? -16.574 1.554 1.387 1.00 95.38 164 PRO A N 1
ATOM 1189 C CA . PRO A 1 164 ? -17.085 2.811 0.822 1.00 95.38 164 PRO A CA 1
ATOM 1190 C C . PRO A 1 164 ? -17.053 4.011 1.785 1.00 95.38 164 PRO A C 1
ATOM 1192 O O . PRO A 1 164 ? -16.973 5.153 1.345 1.00 95.38 164 PRO A O 1
ATOM 1195 N N . GLU A 1 165 ? -17.083 3.748 3.094 1.00 96.69 165 GLU A N 1
ATOM 1196 C CA . GLU A 1 165 ? -17.047 4.751 4.169 1.00 96.69 165 GLU A CA 1
ATOM 1197 C C . GLU A 1 165 ? -15.613 5.095 4.627 1.00 96.69 165 GLU A C 1
ATOM 1199 O O . GLU A 1 165 ? -15.417 5.665 5.703 1.00 96.69 165 GLU A O 1
ATOM 1204 N N . ALA A 1 166 ? -14.589 4.705 3.858 1.00 98.00 166 ALA A N 1
ATOM 1205 C CA . ALA A 1 166 ? -13.199 5.007 4.183 1.00 98.00 166 ALA A CA 1
ATOM 1206 C C . ALA A 1 166 ? -12.951 6.521 4.301 1.00 98.00 166 ALA A C 1
ATOM 1208 O O . ALA A 1 166 ? -13.535 7.343 3.590 1.00 98.00 166 ALA A O 1
ATOM 1209 N N . LEU A 1 167 ? -12.039 6.891 5.200 1.00 98.44 167 LEU A N 1
ATOM 1210 C CA . LEU A 1 167 ? -11.540 8.252 5.333 1.00 98.44 167 LEU A CA 1
ATOM 1211 C C . LEU A 1 167 ? -10.288 8.407 4.471 1.00 98.44 167 LEU A C 1
ATOM 1213 O O . LEU A 1 167 ? -9.310 7.675 4.623 1.00 98.44 167 LEU A O 1
ATOM 1217 N N . TRP A 1 168 ? -10.316 9.392 3.585 1.00 98.19 168 TRP A N 1
ATOM 1218 C CA . TRP A 1 168 ? -9.310 9.540 2.543 1.00 98.19 168 TRP A CA 1
ATOM 1219 C C . TRP A 1 168 ? -8.269 10.608 2.909 1.00 98.19 168 TRP A C 1
ATOM 1221 O O . TRP A 1 168 ? -8.642 11.748 3.202 1.00 98.19 168 TRP A O 1
ATOM 1231 N N . TRP A 1 169 ? -6.977 10.270 2.886 1.00 97.31 169 TRP A N 1
ATOM 1232 C CA . TRP A 1 169 ? -5.879 11.228 3.052 1.00 97.31 169 TRP A CA 1
ATOM 1233 C C . TRP A 1 169 ? -5.353 11.720 1.704 1.00 97.31 169 TRP A C 1
ATOM 1235 O O . TRP A 1 169 ? -5.462 11.043 0.686 1.00 97.31 169 TRP A O 1
ATOM 1245 N N . ARG A 1 170 ? -4.753 12.911 1.705 1.00 94.00 170 ARG A N 1
ATOM 1246 C CA . ARG A 1 170 ? -4.012 13.416 0.546 1.00 94.00 170 ARG A CA 1
ATOM 1247 C C . ARG A 1 170 ? -2.625 12.800 0.539 1.00 94.00 170 ARG A C 1
ATOM 1249 O O . ARG A 1 170 ? -1.948 12.869 1.560 1.00 94.00 170 ARG A O 1
ATOM 1256 N N . ASP A 1 171 ? -2.238 12.232 -0.588 1.00 89.38 171 ASP A N 1
ATOM 1257 C CA . ASP A 1 171 ? -0.872 11.784 -0.844 1.00 89.38 171 ASP A CA 1
ATOM 1258 C C . ASP A 1 171 ? 0.077 12.994 -0.770 1.00 89.38 171 ASP A C 1
ATOM 1260 O O . ASP A 1 171 ? -0.269 14.086 -1.243 1.00 89.38 171 ASP A O 1
ATOM 1264 N N . THR A 1 172 ? 1.221 12.822 -0.106 1.00 71.00 172 THR A N 1
ATOM 1265 C CA . THR A 1 172 ? 2.238 13.868 0.120 1.00 71.00 172 THR A CA 1
ATOM 1266 C C . THR A 1 172 ? 3.510 13.609 -0.656 1.00 71.00 172 THR A C 1
ATOM 1268 O O . THR A 1 172 ? 3.946 12.439 -0.636 1.00 71.00 172 THR A O 1
#

Secondary structure (DSSP, 8-state):
-PPP-PPPPPPPEEEEEESSTTHHHHHHHHHHHHHHHTT-EEEEEESB----SS--HHHHHHHHTTT--TTS-HHHHHHHHHHHHHHHHTPEEEE-BPPPGGGTT--SHHHHTS---TT--HHHHHHHHHHHHHTT-SEEEEE--TT--HHHHHHHHHHHHH-TTPEEEPP-

pLDDT: mean 95.09, std 9.31, range [48.78, 98.94]

Radius of gyration: 17.77 Å; chains: 1; bounding box: 48×26×66 Å

Foldseek 3Di:
DDDDDPDDPDAAEEEEEALALCFCCVFPVVVLLVCVVVRHAYEYEHQAQAQDLDFDPARQVVQVVVVHDSPDRSSVVSLVVSCVSCVVSVYHYHYHNHHDPSRQPQRHPVSQQPEADPPPPCLVVSLVRCLVVCPRHPAYEAEPCVSRGHSNNSRCVSCCVRPVPHDYTYGD